Protein AF-A0A7S3PU16-F1 (afdb_monomer)

pLDDT: mean 90.26, std 11.69, range [38.69, 98.19]

Secondary structure (DSSP, 8-state):
--SGGGGS-HHHHHHHHHHHTS-GGG-----------SPPEEESTTS-EEE-TTHHHHHHHHHHHHHHHHHHHSTTHHHH--S-------B-GGGTS-SSSBTTSTHHHHHHHHHHHHHTTTS-----

Structure (mmCIF, N/CA/C/O backbone):
data_AF-A0A7S3PU16-F1
#
_entry.id   AF-A0A7S3PU16-F1
#
loop_
_atom_site.group_PDB
_atom_site.id
_atom_site.type_symbol
_atom_site.label_atom_id
_atom_site.label_alt_id
_atom_site.label_comp_id
_atom_site.label_asym_id
_atom_site.label_entity_id
_atom_site.label_seq_id
_atom_site.pdbx_PDB_ins_code
_atom_site.Cartn_x
_atom_site.Cartn_y
_atom_site.Cartn_z
_atom_site.occupancy
_atom_site.B_iso_or_equiv
_atom_site.auth_seq_id
_atom_site.auth_comp_id
_atom_site.auth_asym_id
_atom_site.auth_atom_id
_atom_site.pdbx_PDB_model_num
ATOM 1 N N . ASP A 1 1 ? 5.134 10.220 -30.420 1.00 61.81 1 ASP A N 1
ATOM 2 C CA . ASP A 1 1 ? 6.453 9.732 -30.018 1.00 61.81 1 ASP A CA 1
ATOM 3 C C . ASP A 1 1 ? 7.208 10.913 -29.458 1.00 61.81 1 ASP A C 1
ATOM 5 O O . ASP A 1 1 ? 7.742 11.736 -30.188 1.00 61.81 1 ASP A O 1
ATOM 9 N N . ASP A 1 2 ? 7.062 11.079 -28.158 1.00 67.19 2 ASP A N 1
ATOM 10 C CA . ASP A 1 2 ? 7.642 12.101 -27.288 1.00 67.19 2 ASP A CA 1
ATOM 11 C C . ASP A 1 2 ? 9.090 11.767 -26.885 1.00 67.19 2 ASP A C 1
ATOM 13 O O . ASP A 1 2 ? 9.715 12.512 -26.137 1.00 67.19 2 ASP A O 1
ATOM 17 N N . GLY A 1 3 ? 9.652 10.683 -27.435 1.00 77.38 3 GLY A N 1
ATOM 18 C CA . GLY A 1 3 ? 11.079 10.355 -27.384 1.00 77.38 3 GLY A CA 1
ATOM 19 C C . GLY A 1 3 ? 11.575 9.850 -26.029 1.00 77.38 3 GLY A C 1
ATOM 20 O O . GLY A 1 3 ? 12.715 9.412 -25.935 1.00 77.38 3 GLY A O 1
ATOM 21 N N . TRP A 1 4 ? 10.742 9.851 -24.985 1.00 84.06 4 TRP A N 1
ATOM 22 C CA . TRP A 1 4 ? 11.153 9.461 -23.632 1.00 84.06 4 TRP A CA 1
ATOM 23 C C . TRP A 1 4 ? 11.653 8.007 -23.557 1.00 84.06 4 TRP A C 1
ATOM 25 O O . TRP A 1 4 ? 12.569 7.711 -22.791 1.00 84.06 4 TRP A O 1
ATOM 35 N N . THR A 1 5 ? 11.122 7.117 -24.405 1.00 79.94 5 THR A N 1
ATOM 36 C CA . THR A 1 5 ? 11.561 5.718 -24.508 1.00 79.94 5 THR A CA 1
ATOM 37 C C . THR A 1 5 ? 12.992 5.566 -25.028 1.00 79.94 5 THR A C 1
ATOM 39 O O . THR A 1 5 ? 13.582 4.509 -24.832 1.00 79.94 5 THR A O 1
ATOM 42 N N . GLU A 1 6 ? 13.573 6.584 -25.682 1.00 83.69 6 GLU A N 1
ATOM 43 C CA . GLU A 1 6 ? 14.978 6.570 -26.135 1.00 83.69 6 GLU A CA 1
ATOM 44 C C . GLU A 1 6 ? 15.960 6.526 -24.953 1.00 83.69 6 GLU A C 1
ATOM 46 O O . GLU A 1 6 ? 17.061 5.994 -25.077 1.00 83.69 6 GLU A O 1
ATOM 51 N N . TYR A 1 7 ? 15.545 7.034 -23.790 1.00 86.75 7 TYR A N 1
ATOM 52 C CA . TYR A 1 7 ? 16.345 7.032 -22.564 1.00 86.75 7 TYR A CA 1
ATOM 53 C C . TYR A 1 7 ? 16.152 5.773 -21.712 1.00 86.75 7 TYR A C 1
ATOM 55 O O . TYR A 1 7 ? 16.701 5.691 -20.615 1.00 86.75 7 TYR A O 1
ATOM 63 N N . GLN A 1 8 ? 15.368 4.808 -22.195 1.00 90.25 8 GLN A N 1
ATOM 64 C CA . GLN A 1 8 ? 15.028 3.594 -21.466 1.00 90.25 8 GLN A CA 1
ATOM 65 C C . GLN A 1 8 ? 15.728 2.378 -22.064 1.00 90.25 8 GLN A C 1
ATOM 67 O O . GLN A 1 8 ? 15.938 2.284 -23.273 1.00 90.25 8 GLN A O 1
ATOM 72 N N . GLU A 1 9 ? 16.041 1.400 -21.215 1.00 93.69 9 GLU A N 1
ATOM 73 C CA . GLU A 1 9 ? 16.579 0.122 -21.676 1.00 93.69 9 GLU A CA 1
ATOM 74 C C . GLU A 1 9 ? 15.520 -0.631 -22.503 1.00 93.69 9 GLU A C 1
ATOM 76 O O . GLU A 1 9 ? 14.458 -0.964 -21.966 1.00 93.69 9 GLU A O 1
ATOM 81 N N . PRO A 1 10 ? 15.775 -0.965 -23.787 1.00 92.44 10 PRO A N 1
ATOM 82 C CA . PRO A 1 10 ? 14.757 -1.562 -24.654 1.00 92.44 10 PRO A CA 1
ATOM 83 C C . PRO A 1 10 ? 14.173 -2.862 -24.098 1.00 92.44 10 PRO A C 1
ATOM 85 O O . PRO A 1 10 ? 12.977 -3.108 -24.210 1.00 92.44 10 PRO A O 1
ATOM 88 N N . ILE A 1 11 ? 15.002 -3.680 -23.440 1.00 95.62 11 ILE A N 1
ATOM 89 C CA . ILE A 1 11 ? 14.543 -4.929 -22.824 1.00 95.62 11 ILE A CA 1
ATOM 90 C C . ILE A 1 11 ? 13.525 -4.684 -21.704 1.00 95.62 11 ILE A C 1
ATOM 92 O O . ILE A 1 11 ? 12.610 -5.484 -21.533 1.00 95.62 11 ILE A O 1
ATOM 96 N N . LEU A 1 12 ? 13.648 -3.577 -20.964 1.00 95.12 12 LEU A N 1
ATOM 97 C CA . LEU A 1 12 ? 12.707 -3.229 -19.906 1.00 95.12 12 LEU A CA 1
ATOM 98 C C . LEU A 1 12 ? 11.336 -2.879 -20.488 1.00 95.12 12 LEU A C 1
ATOM 100 O O . LEU A 1 12 ? 10.328 -3.401 -20.020 1.00 95.12 12 LEU A O 1
ATOM 104 N N . ILE A 1 13 ? 11.300 -2.066 -21.545 1.00 95.06 13 ILE A N 1
ATOM 105 C CA . ILE A 1 13 ? 10.052 -1.704 -22.231 1.00 95.06 13 ILE A CA 1
ATOM 106 C C . ILE A 1 13 ? 9.341 -2.948 -22.772 1.00 95.06 13 ILE A C 1
ATOM 108 O O . ILE A 1 13 ? 8.121 -3.067 -22.667 1.00 95.06 13 ILE A O 1
ATOM 112 N N . ASP A 1 14 ? 10.101 -3.902 -23.307 1.00 95.25 14 ASP A N 1
ATOM 113 C CA . ASP A 1 14 ? 9.568 -5.155 -23.842 1.00 95.25 14 ASP A CA 1
ATOM 114 C C . ASP A 1 14 ? 8.969 -6.029 -22.739 1.00 95.25 14 ASP A C 1
ATOM 116 O O . ASP A 1 14 ? 7.873 -6.568 -22.911 1.00 95.25 14 ASP A O 1
ATOM 120 N N . MET A 1 15 ? 9.658 -6.134 -21.599 1.00 96.94 15 MET A N 1
ATOM 121 C CA . MET A 1 15 ? 9.155 -6.848 -20.424 1.00 96.94 15 MET A CA 1
ATOM 122 C C . MET A 1 15 ? 7.869 -6.212 -19.894 1.00 96.94 15 MET A C 1
ATOM 124 O O . MET A 1 15 ? 6.898 -6.929 -19.668 1.00 96.94 15 MET A O 1
ATOM 128 N N . LEU A 1 16 ? 7.824 -4.884 -19.758 1.00 96.25 16 LEU A N 1
ATOM 129 C CA . LEU A 1 16 ? 6.638 -4.167 -19.282 1.00 96.25 16 LEU A CA 1
ATOM 130 C C . LEU A 1 16 ? 5.450 -4.327 -20.233 1.00 96.25 16 LEU A C 1
ATOM 132 O O . LEU A 1 16 ? 4.348 -4.639 -19.791 1.00 96.25 16 LEU A O 1
ATOM 136 N N . ALA A 1 17 ? 5.667 -4.157 -21.538 1.00 96.25 17 ALA A N 1
ATOM 137 C CA . ALA A 1 17 ? 4.618 -4.321 -22.540 1.00 96.25 17 ALA A CA 1
ATOM 138 C C . ALA A 1 17 ? 4.050 -5.749 -22.537 1.00 96.25 17 ALA A C 1
ATOM 140 O O . ALA A 1 17 ? 2.835 -5.933 -22.628 1.00 96.25 17 ALA A O 1
ATOM 141 N N . SER A 1 18 ? 4.920 -6.754 -22.383 1.00 97.94 18 SER A N 1
ATOM 142 C CA . SER A 1 18 ? 4.512 -8.154 -22.262 1.00 97.94 18 SER A CA 1
ATOM 143 C C . SER A 1 18 ? 3.738 -8.426 -20.971 1.00 97.94 18 SER A C 1
ATOM 145 O O . SER A 1 18 ? 2.707 -9.090 -21.028 1.00 97.94 18 SER A O 1
ATOM 147 N N . GLU A 1 19 ? 4.214 -7.933 -19.825 1.00 97.62 19 GLU A N 1
ATOM 148 C CA . GLU A 1 19 ? 3.578 -8.139 -18.514 1.00 97.62 19 GLU A CA 1
ATOM 149 C C . GLU A 1 19 ? 2.196 -7.475 -18.447 1.00 97.62 19 GLU A C 1
ATOM 151 O O . GLU A 1 19 ? 1.228 -8.068 -17.977 1.00 97.62 19 GLU A O 1
ATOM 156 N N . LEU A 1 20 ? 2.077 -6.260 -18.988 1.00 97.19 20 LEU A N 1
ATOM 157 C CA . LEU A 1 20 ? 0.820 -5.510 -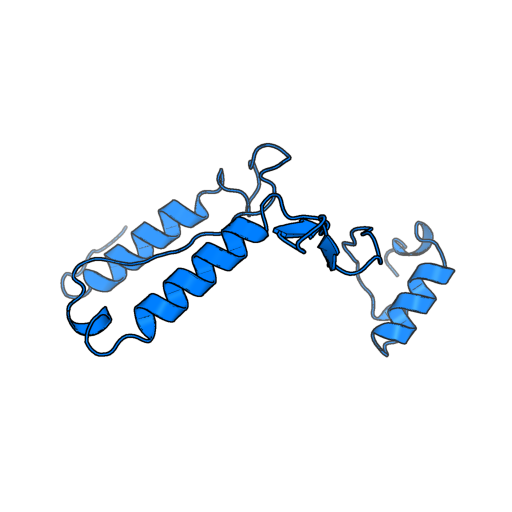19.047 1.00 97.19 20 LEU A CA 1
ATOM 158 C C . LEU A 1 20 ? -0.103 -5.965 -20.189 1.00 97.19 20 LEU A C 1
ATOM 160 O O . LEU A 1 20 ? -1.256 -5.538 -20.245 1.00 97.19 20 LEU A O 1
ATOM 164 N N . ASN A 1 21 ? 0.384 -6.817 -21.100 1.00 97.62 21 ASN A N 1
ATOM 165 C CA . ASN A 1 21 ? -0.315 -7.248 -22.312 1.00 97.62 21 ASN A CA 1
ATOM 166 C C . ASN A 1 21 ? -0.805 -6.067 -23.179 1.00 97.62 21 ASN A C 1
ATOM 168 O O . ASN A 1 21 ? -1.957 -6.017 -23.621 1.00 97.62 21 ASN A O 1
ATOM 172 N N . VAL A 1 22 ? 0.083 -5.099 -23.419 1.00 97.31 22 VAL A N 1
ATOM 173 C CA . VAL A 1 22 ? -0.168 -3.911 -24.251 1.00 97.31 22 VAL A CA 1
ATOM 174 C C . VAL A 1 22 ? 0.913 -3.748 -25.317 1.00 97.31 22 VAL A C 1
ATOM 176 O O . VAL A 1 22 ? 1.984 -4.347 -25.255 1.00 97.31 22 VAL A O 1
ATOM 179 N N . GLU A 1 23 ? 0.657 -2.911 -26.321 1.00 95.44 23 GLU A N 1
ATOM 180 C CA . GLU A 1 23 ? 1.711 -2.509 -27.254 1.00 95.44 23 GLU A CA 1
ATOM 181 C C . GLU A 1 23 ? 2.678 -1.526 -26.573 1.00 95.44 23 GLU A C 1
ATOM 183 O O . GLU A 1 23 ? 2.248 -0.669 -25.807 1.00 95.44 23 GLU A O 1
ATOM 188 N N . LYS A 1 24 ? 3.979 -1.573 -26.905 1.00 92.00 24 LYS A N 1
ATOM 189 C CA . LYS A 1 24 ? 5.001 -0.666 -26.328 1.00 92.00 24 LYS A CA 1
ATOM 190 C C . LYS A 1 24 ? 4.607 0.811 -26.429 1.00 92.00 24 LYS A C 1
ATOM 192 O O . LYS A 1 24 ? 4.799 1.569 -25.491 1.00 92.00 24 LYS A O 1
ATOM 197 N N . LYS A 1 25 ? 3.984 1.194 -27.551 1.00 91.38 25 LYS A N 1
ATOM 198 C CA . LYS A 1 25 ? 3.510 2.562 -27.823 1.00 91.38 25 LYS A CA 1
ATOM 199 C C . LYS A 1 25 ? 2.373 3.032 -26.901 1.00 91.38 25 LYS A C 1
ATOM 201 O O . LYS A 1 25 ? 1.997 4.196 -26.962 1.00 91.38 25 LYS A O 1
ATOM 206 N N . SER A 1 26 ? 1.761 2.122 -26.142 1.00 93.38 26 SER A N 1
ATOM 207 C CA . SER A 1 26 ? 0.700 2.422 -25.177 1.00 93.38 26 SER A CA 1
ATOM 208 C C . SER A 1 26 ? 1.247 2.788 -23.798 1.00 93.38 26 SER A C 1
ATOM 210 O O . SER A 1 26 ? 0.491 3.307 -22.981 1.00 93.38 26 SER A O 1
ATOM 212 N N . ILE A 1 27 ? 2.529 2.527 -23.532 1.00 92.44 27 ILE A N 1
ATOM 213 C CA . ILE A 1 27 ? 3.195 2.963 -22.306 1.00 92.44 27 ILE A CA 1
ATOM 214 C C . ILE A 1 27 ? 3.559 4.439 -22.492 1.00 92.44 27 ILE A C 1
ATOM 216 O O . ILE A 1 27 ? 4.244 4.786 -23.451 1.00 92.44 27 ILE A O 1
ATOM 220 N N . ILE A 1 28 ? 3.058 5.298 -21.602 1.00 91.88 28 ILE A N 1
ATOM 221 C CA . ILE A 1 28 ? 3.292 6.751 -21.647 1.00 91.88 28 ILE A CA 1
ATOM 222 C C . ILE A 1 28 ? 4.456 7.139 -20.735 1.00 91.88 28 ILE A C 1
ATOM 224 O O . ILE A 1 28 ? 5.275 7.955 -21.125 1.00 91.88 28 ILE A O 1
ATOM 228 N N . ASP A 1 29 ? 4.512 6.567 -19.535 1.00 91.69 29 ASP A N 1
ATOM 229 C CA . ASP A 1 29 ? 5.587 6.749 -18.560 1.00 91.69 29 ASP A CA 1
ATOM 230 C C . ASP A 1 29 ? 5.473 5.647 -17.490 1.00 91.69 29 ASP A C 1
ATOM 232 O O . ASP A 1 29 ? 4.455 4.940 -17.433 1.00 91.69 29 ASP A O 1
ATOM 236 N N . PHE A 1 30 ? 6.485 5.496 -16.639 1.00 92.94 30 PHE A N 1
ATOM 237 C CA . PHE A 1 30 ? 6.416 4.642 -15.455 1.00 92.94 30 PHE A CA 1
ATOM 238 C C . PHE A 1 30 ? 7.281 5.169 -14.308 1.00 92.94 30 PHE A C 1
ATOM 240 O O . PHE A 1 30 ? 8.392 5.653 -14.497 1.00 92.94 30 PHE A O 1
ATOM 247 N N . GLU A 1 31 ? 6.800 4.955 -13.087 1.00 93.50 31 GLU A N 1
ATOM 248 C CA . GLU A 1 31 ? 7.596 5.066 -11.871 1.00 93.50 31 GLU A CA 1
ATOM 249 C C . GLU A 1 31 ? 7.771 3.662 -11.291 1.00 93.50 31 GLU A C 1
ATOM 251 O O . GLU A 1 31 ? 6.797 2.943 -11.055 1.00 93.50 31 GLU A O 1
ATOM 256 N N . MET A 1 32 ? 9.019 3.235 -11.107 1.00 93.88 32 MET A N 1
ATOM 257 C CA . MET A 1 32 ? 9.332 1.890 -10.639 1.00 93.88 32 MET A CA 1
ATOM 258 C C . MET A 1 32 ? 10.397 1.917 -9.557 1.00 93.88 32 MET A C 1
ATOM 260 O O . MET A 1 32 ? 11.394 2.626 -9.657 1.00 93.88 32 MET A O 1
ATOM 264 N N . ASN A 1 33 ? 10.225 1.034 -8.579 1.00 94.38 33 ASN A N 1
ATOM 265 C CA . ASN A 1 33 ? 11.195 0.798 -7.524 1.00 94.38 33 ASN A CA 1
ATOM 266 C C . ASN A 1 33 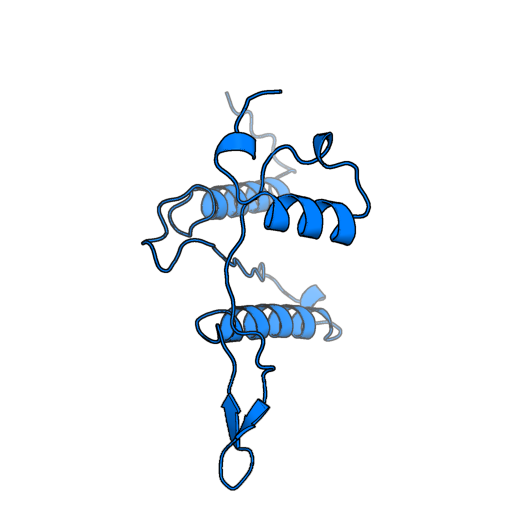? 11.766 -0.613 -7.655 1.00 94.38 33 ASN A C 1
ATOM 268 O O . ASN A 1 33 ? 11.029 -1.583 -7.845 1.00 94.38 33 ASN A O 1
ATOM 272 N N . LEU A 1 34 ? 13.086 -0.738 -7.525 1.00 95.19 34 LEU A N 1
ATOM 273 C CA . LEU A 1 34 ? 13.716 -2.041 -7.349 1.00 95.19 34 LEU A CA 1
ATOM 274 C C . LEU A 1 34 ? 13.464 -2.522 -5.923 1.00 95.19 34 LEU A C 1
ATOM 276 O O . LEU A 1 34 ? 13.582 -1.760 -4.965 1.00 95.19 34 LEU A O 1
ATOM 280 N N . PHE A 1 35 ? 13.145 -3.801 -5.778 1.00 95.12 35 PHE A N 1
ATOM 281 C CA . PHE A 1 35 ? 12.936 -4.406 -4.474 1.00 95.12 35 PHE A CA 1
ATOM 282 C C . PHE A 1 35 ? 13.515 -5.817 -4.424 1.00 95.12 35 PHE A C 1
ATOM 284 O O . PHE A 1 35 ? 13.670 -6.482 -5.447 1.00 95.12 35 PHE A O 1
ATOM 291 N N . ASP A 1 36 ? 13.837 -6.268 -3.213 1.00 95.44 36 ASP A N 1
ATOM 292 C CA . ASP A 1 36 ? 14.304 -7.631 -2.990 1.00 95.44 36 ASP A CA 1
ATOM 293 C C . ASP A 1 36 ? 13.189 -8.645 -3.295 1.00 95.44 36 ASP A C 1
ATOM 295 O O . ASP A 1 36 ? 12.090 -8.567 -2.739 1.00 95.44 36 ASP A O 1
ATOM 299 N N . VAL A 1 37 ? 13.481 -9.601 -4.180 1.00 96.12 37 VAL A N 1
ATOM 300 C CA . VAL A 1 37 ? 12.566 -10.683 -4.574 1.00 96.12 37 VAL A CA 1
ATOM 301 C C . VAL A 1 37 ? 12.491 -11.800 -3.529 1.00 96.12 37 VAL A C 1
ATOM 303 O O . VAL A 1 37 ? 11.634 -12.685 -3.630 1.00 96.12 37 VAL A O 1
ATOM 306 N N . GLN A 1 38 ? 13.372 -11.787 -2.523 1.00 97.25 38 GLN A N 1
ATOM 307 C CA . GLN A 1 38 ? 13.294 -12.699 -1.393 1.00 97.25 38 GLN A CA 1
ATOM 308 C C . GLN A 1 38 ? 11.993 -12.468 -0.612 1.00 97.25 38 GLN A C 1
ATOM 310 O O . GLN A 1 38 ? 11.685 -11.371 -0.150 1.00 97.25 38 GLN A O 1
ATOM 315 N N . LYS A 1 39 ? 11.215 -13.541 -0.442 1.00 96.69 39 LYS A N 1
ATOM 316 C CA . LYS A 1 39 ? 9.961 -13.497 0.317 1.00 96.69 39 LYS A CA 1
ATOM 317 C C . LYS A 1 39 ? 10.225 -13.280 1.806 1.00 96.69 39 LYS A C 1
ATOM 319 O O . LYS A 1 39 ? 11.213 -13.779 2.346 1.00 96.69 39 LYS A O 1
ATOM 324 N N . ALA A 1 40 ? 9.276 -12.618 2.465 1.00 96.75 40 ALA A N 1
ATOM 325 C CA . ALA A 1 40 ? 9.246 -12.534 3.917 1.00 96.75 40 ALA A CA 1
ATOM 326 C C . ALA A 1 40 ? 9.220 -13.934 4.552 1.00 96.75 40 ALA A C 1
ATOM 328 O O . ALA A 1 40 ? 8.639 -14.876 4.003 1.00 96.75 40 ALA A O 1
ATOM 329 N N . SER A 1 41 ? 9.857 -14.071 5.711 1.00 97.38 41 SER A N 1
ATOM 330 C CA . SER A 1 41 ? 9.974 -15.343 6.427 1.00 97.38 41 SER A CA 1
ATOM 331 C C . SER A 1 41 ? 10.050 -15.128 7.934 1.00 97.38 41 SER A C 1
ATOM 333 O O . SER A 1 41 ? 10.439 -14.052 8.388 1.00 97.38 41 SER A O 1
ATOM 335 N N . LEU A 1 42 ? 9.708 -16.160 8.704 1.00 98.19 42 LEU A N 1
ATOM 336 C CA . LEU A 1 42 ? 10.018 -16.195 10.129 1.00 98.19 42 LEU A CA 1
ATOM 337 C C . LEU A 1 42 ? 11.440 -16.721 10.346 1.00 98.19 42 LEU A C 1
ATOM 339 O O . LEU A 1 42 ? 11.896 -17.622 9.640 1.00 98.19 42 LEU A O 1
ATOM 343 N N . GLY A 1 43 ? 12.126 -16.163 11.335 1.00 96.94 43 GLY A N 1
ATOM 344 C CA . GLY A 1 43 ? 13.478 -16.538 11.723 1.00 96.94 43 GLY A CA 1
ATOM 345 C C . GLY A 1 43 ? 13.667 -16.559 13.237 1.00 96.94 43 GLY A C 1
ATOM 346 O O . GLY A 1 43 ? 12.754 -16.259 14.001 1.00 96.94 43 GLY A O 1
ATOM 347 N N . GLY A 1 44 ? 14.871 -16.928 13.670 1.00 97.50 44 GLY A N 1
ATOM 348 C CA . GLY A 1 44 ? 15.178 -17.179 15.081 1.00 97.50 44 GLY A CA 1
ATOM 349 C C . GLY A 1 44 ? 15.020 -18.653 15.468 1.00 97.50 44 GLY A C 1
ATOM 350 O O . GLY A 1 44 ? 14.464 -19.453 14.713 1.00 97.50 44 GLY A O 1
ATOM 351 N N . ALA A 1 45 ? 15.553 -19.030 16.632 1.00 97.56 45 ALA A N 1
ATOM 352 C CA . ALA A 1 45 ? 15.553 -20.420 17.099 1.00 97.56 45 ALA A CA 1
ATOM 353 C C . ALA A 1 45 ? 14.131 -20.953 17.320 1.00 97.56 45 ALA A C 1
ATOM 355 O O . ALA A 1 45 ? 13.893 -22.153 17.168 1.00 97.56 45 ALA A O 1
ATOM 356 N N . TYR A 1 46 ? 13.194 -20.054 17.626 1.00 97.69 46 TYR A N 1
ATOM 357 C CA . TYR A 1 46 ? 11.790 -20.378 17.854 1.00 97.69 46 TYR A CA 1
ATOM 358 C C . TYR A 1 46 ? 10.853 -19.722 16.834 1.00 97.69 46 TYR A C 1
ATOM 360 O O . TYR A 1 46 ? 9.651 -19.660 17.071 1.00 97.69 46 TYR A O 1
ATOM 368 N N . SER A 1 47 ? 11.373 -19.269 15.683 1.00 96.88 47 SER A N 1
ATOM 369 C CA . SER A 1 47 ? 10.586 -18.527 14.678 1.00 96.88 47 SER A CA 1
ATOM 370 C C . SER A 1 47 ? 9.943 -17.248 15.244 1.00 96.88 47 SER A C 1
ATOM 372 O O . SER A 1 47 ? 8.825 -16.895 14.880 1.00 96.88 47 SER A O 1
ATOM 374 N N . GLU A 1 48 ? 10.639 -16.573 16.163 1.00 97.50 48 GLU A N 1
ATOM 375 C CA . GLU A 1 48 ? 10.134 -15.399 16.887 1.00 97.50 48 GLU A CA 1
ATOM 376 C C . GLU A 1 48 ? 10.348 -14.059 16.168 1.00 97.50 48 GLU A C 1
ATOM 378 O O . GLU A 1 48 ? 9.810 -13.040 16.597 1.00 97.50 48 GLU A O 1
ATOM 383 N N . PHE A 1 49 ? 11.134 -14.038 15.090 1.00 97.75 49 PHE A N 1
ATOM 384 C CA . PHE A 1 49 ? 11.441 -12.821 14.343 1.00 97.75 49 PHE A CA 1
ATOM 385 C C . PHE A 1 49 ? 10.794 -12.837 12.968 1.00 97.75 49 PHE A C 1
ATOM 387 O O . PHE A 1 49 ? 10.794 -13.857 12.281 1.00 97.75 49 PHE A O 1
ATOM 394 N N . VAL A 1 50 ? 10.307 -11.677 12.535 1.0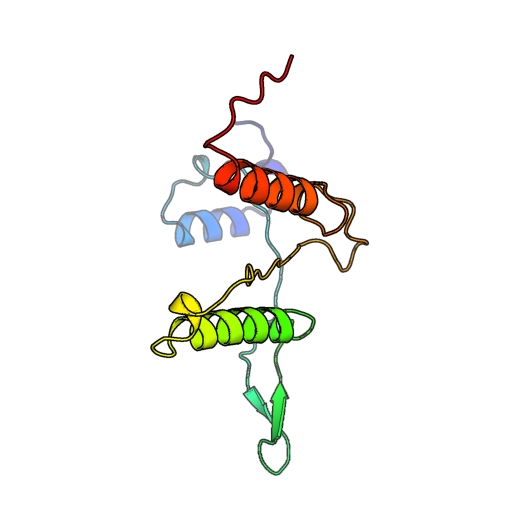0 97.25 50 VAL A N 1
ATOM 395 C CA . VAL A 1 50 ? 9.852 -11.456 11.162 1.00 97.25 50 VAL A CA 1
ATOM 396 C C . VAL A 1 50 ? 11.008 -10.867 10.363 1.00 97.25 50 VAL A C 1
ATOM 398 O O . VAL A 1 50 ? 11.497 -9.782 10.668 1.00 97.25 50 VAL A O 1
ATOM 401 N N . HIS A 1 51 ? 11.441 -11.574 9.323 1.00 96.81 51 HIS A N 1
ATOM 402 C CA . HIS A 1 51 ? 12.390 -11.067 8.340 1.00 96.81 51 HIS A CA 1
ATOM 403 C C . HIS A 1 51 ? 11.626 -10.675 7.080 1.00 96.81 51 HIS A C 1
ATOM 405 O O . HIS A 1 51 ? 11.085 -11.534 6.382 1.00 96.81 51 HIS A O 1
ATOM 411 N N . SER A 1 52 ? 11.585 -9.381 6.781 1.00 96.44 52 SER A N 1
ATOM 412 C CA . SER A 1 52 ? 10.990 -8.851 5.558 1.00 96.44 52 SER A CA 1
ATOM 413 C C . SER A 1 52 ? 11.673 -7.546 5.175 1.00 96.44 52 SER A C 1
ATOM 415 O O . SER A 1 52 ? 12.085 -6.776 6.042 1.00 96.44 52 SER A O 1
ATOM 417 N N . ALA A 1 53 ? 11.746 -7.270 3.876 1.00 94.38 53 ALA A N 1
ATOM 418 C CA . ALA A 1 53 ? 12.036 -5.926 3.400 1.00 94.38 53 ALA A CA 1
ATOM 419 C C . ALA A 1 53 ? 10.891 -4.967 3.778 1.00 94.38 53 ALA A C 1
ATOM 421 O O . ALA A 1 53 ? 9.740 -5.401 3.908 1.00 94.38 53 ALA A O 1
ATOM 422 N N . ARG A 1 54 ? 11.212 -3.668 3.886 1.00 93.75 54 ARG A N 1
ATOM 423 C CA . ARG A 1 54 ? 10.248 -2.559 4.044 1.00 93.75 54 ARG A CA 1
ATOM 424 C C . ARG A 1 54 ? 9.386 -2.621 5.314 1.00 93.75 54 ARG A C 1
ATOM 426 O O . ARG A 1 54 ? 8.279 -2.099 5.320 1.00 93.75 54 ARG A O 1
ATOM 433 N N . LEU A 1 55 ? 9.855 -3.292 6.374 1.00 95.50 55 LEU A N 1
ATOM 434 C CA . LEU A 1 55 ? 9.146 -3.289 7.664 1.00 95.50 55 LEU A CA 1
ATOM 435 C C . LEU A 1 55 ? 8.965 -1.862 8.186 1.00 95.50 55 LEU A C 1
ATOM 437 O O . LEU A 1 55 ? 7.878 -1.530 8.654 1.00 95.50 55 LEU A O 1
ATOM 441 N N . ASP A 1 56 ? 9.999 -1.036 8.037 1.00 93.94 56 ASP A N 1
ATOM 442 C CA . ASP A 1 56 ? 9.892 0.406 8.204 1.00 93.94 56 ASP A CA 1
ATOM 443 C C . ASP A 1 56 ? 9.259 1.022 6.937 1.00 93.94 56 ASP A C 1
ATOM 445 O O . ASP A 1 56 ? 9.805 0.855 5.845 1.00 93.94 56 ASP A O 1
ATOM 449 N N . ASN A 1 57 ? 8.063 1.613 6.969 1.00 93.19 57 ASN A N 1
ATOM 450 C CA . ASN A 1 57 ? 7.073 1.597 8.056 1.00 93.19 57 ASN A CA 1
ATOM 451 C C . ASN A 1 57 ? 5.824 0.756 7.717 1.00 93.19 57 ASN A C 1
ATOM 453 O O . ASN A 1 57 ? 4.770 0.901 8.344 1.00 93.19 57 ASN A O 1
ATOM 457 N N . LEU A 1 58 ? 5.910 -0.146 6.723 1.00 95.25 58 LEU A N 1
ATOM 458 C CA . LEU A 1 58 ? 4.756 -0.945 6.278 1.00 95.25 58 LEU A CA 1
ATOM 459 C C . LEU A 1 58 ? 4.177 -1.830 7.384 1.00 95.25 58 LEU A C 1
ATOM 461 O O . LEU A 1 58 ? 2.983 -2.122 7.348 1.00 95.25 58 LEU A O 1
ATOM 465 N N . ALA A 1 59 ? 4.983 -2.240 8.367 1.00 96.44 59 ALA A N 1
ATOM 466 C CA . ALA A 1 59 ? 4.484 -2.995 9.511 1.00 96.44 59 ALA A CA 1
ATOM 467 C C . ALA A 1 59 ? 3.477 -2.170 10.330 1.00 96.44 59 ALA A C 1
ATOM 469 O O . ALA A 1 59 ? 2.400 -2.668 10.654 1.00 96.44 59 ALA A O 1
ATOM 470 N N . SER A 1 60 ? 3.779 -0.897 10.606 1.00 96.88 60 SER A N 1
ATOM 471 C CA . SER A 1 60 ? 2.858 -0.008 11.324 1.00 96.88 60 SER A CA 1
ATOM 472 C C . SER A 1 60 ? 1.640 0.342 10.477 1.00 96.88 60 SER A C 1
ATOM 474 O O . SER A 1 60 ? 0.527 0.335 10.995 1.00 96.88 60 SER A O 1
ATOM 476 N N . CYS A 1 61 ? 1.825 0.586 9.174 1.00 97.50 61 CYS A N 1
ATOM 477 C CA . CYS A 1 61 ? 0.717 0.823 8.246 1.00 97.50 61 CYS A CA 1
ATOM 478 C C . CYS A 1 61 ? -0.276 -0.346 8.241 1.00 97.50 61 CYS A C 1
ATOM 480 O O . CYS A 1 61 ? -1.482 -0.132 8.338 1.00 97.50 61 CYS A O 1
ATOM 482 N N . PHE A 1 62 ? 0.237 -1.578 8.166 1.00 97.31 62 PHE A N 1
ATOM 483 C CA . PHE A 1 62 ? -0.576 -2.789 8.221 1.00 97.31 62 PHE A CA 1
ATOM 484 C C . PHE A 1 62 ? -1.347 -2.878 9.541 1.00 97.31 62 PHE A C 1
ATOM 486 O O . PHE A 1 62 ? -2.569 -2.980 9.524 1.00 97.31 62 PHE A O 1
ATOM 493 N N . MET A 1 63 ? -0.659 -2.750 10.679 1.00 97.75 63 MET A N 1
ATOM 494 C CA . MET A 1 63 ? -1.301 -2.844 11.994 1.00 97.75 63 MET A CA 1
ATOM 495 C C . MET A 1 63 ? -2.339 -1.741 12.240 1.00 97.75 63 MET A C 1
ATOM 497 O O . MET A 1 63 ? -3.353 -2.000 12.882 1.00 97.75 63 MET A O 1
ATOM 501 N N . ALA A 1 64 ? -2.116 -0.525 11.732 1.00 97.62 64 ALA A N 1
ATOM 502 C CA . ALA A 1 64 ? -3.080 0.568 11.841 1.00 97.62 64 ALA A CA 1
ATOM 503 C C . ALA A 1 64 ? -4.366 0.278 11.050 1.00 97.62 64 ALA A C 1
ATOM 505 O O . ALA A 1 64 ? -5.460 0.529 11.553 1.00 97.62 64 ALA A O 1
ATOM 506 N N . ILE A 1 65 ? -4.243 -0.278 9.837 1.00 97.38 65 ILE A N 1
ATOM 507 C CA . ILE A 1 65 ? -5.400 -0.677 9.024 1.00 97.38 65 ILE A CA 1
ATOM 508 C C . ILE A 1 65 ? -6.134 -1.853 9.670 1.00 97.38 65 ILE A C 1
ATOM 510 O O . ILE A 1 65 ? -7.348 -1.769 9.829 1.00 97.38 65 ILE A O 1
ATOM 514 N N . GLU A 1 66 ? -5.425 -2.915 10.065 1.00 97.31 66 GLU A N 1
ATOM 515 C CA . GLU A 1 66 ? -6.036 -4.077 10.728 1.00 97.31 66 GLU A CA 1
ATOM 516 C C . GLU A 1 66 ? -6.775 -3.652 12.000 1.00 97.31 66 GLU A C 1
ATOM 518 O O . GLU A 1 66 ? -7.932 -4.010 12.183 1.00 97.31 66 GLU A O 1
ATOM 523 N N . GLY A 1 67 ? -6.169 -2.789 12.823 1.00 95.44 67 GLY A N 1
ATOM 524 C CA . GLY A 1 67 ? -6.820 -2.251 14.016 1.00 95.44 67 GLY A CA 1
ATOM 525 C C . GLY A 1 67 ? -8.096 -1.463 13.706 1.00 95.44 67 GLY A C 1
ATOM 526 O O . GLY A 1 67 ? -9.084 -1.597 14.424 1.00 95.44 67 GLY A O 1
ATOM 527 N N . LEU A 1 68 ? -8.113 -0.676 12.623 1.00 95.00 68 LEU A N 1
ATOM 528 C CA . LEU A 1 68 ? -9.316 0.038 12.189 1.00 95.00 68 LEU A CA 1
ATOM 529 C C . LEU A 1 68 ? -10.396 -0.926 11.661 1.00 95.00 68 LEU A C 1
ATOM 531 O O . LEU A 1 68 ? -11.577 -0.729 11.935 1.00 95.00 68 LEU A O 1
ATOM 535 N N . VAL A 1 69 ? -10.012 -1.982 10.938 1.00 95.12 69 VAL A N 1
ATOM 536 C CA . VAL A 1 69 ? -10.940 -3.017 10.448 1.00 95.12 69 VAL A CA 1
ATOM 537 C C . VAL A 1 69 ? -11.548 -3.799 11.610 1.00 95.12 69 VAL A C 1
ATOM 539 O O . VAL A 1 69 ? -12.774 -3.938 11.672 1.00 95.12 69 VAL A O 1
ATOM 542 N N . ASP A 1 70 ? -10.723 -4.250 12.552 1.00 93.75 70 ASP A N 1
ATOM 543 C CA . ASP A 1 70 ? -11.158 -4.952 13.761 1.00 93.75 70 ASP A CA 1
ATOM 544 C C . ASP A 1 70 ? -12.122 -4.083 14.572 1.00 93.75 70 ASP A C 1
ATOM 546 O O . ASP A 1 70 ? -13.205 -4.539 14.943 1.00 93.75 70 ASP A O 1
ATOM 550 N N . TYR A 1 71 ? -11.785 -2.800 14.744 1.00 91.25 71 TYR A N 1
ATOM 551 C CA . TYR A 1 71 ? -12.639 -1.819 15.412 1.00 91.25 71 TYR A CA 1
ATOM 552 C C . TYR A 1 71 ? -14.033 -1.714 14.775 1.00 91.25 71 TYR A C 1
ATOM 554 O O . TYR A 1 71 ? -15.046 -1.691 15.474 1.00 91.25 71 TYR A O 1
ATOM 562 N N . THR A 1 72 ? -14.109 -1.693 13.441 1.00 90.44 72 THR A N 1
ATOM 563 C CA . THR A 1 72 ? -15.397 -1.620 12.726 1.00 90.44 72 THR A CA 1
ATOM 564 C C . THR A 1 72 ? -16.181 -2.933 12.715 1.00 90.44 72 THR A C 1
ATOM 566 O O . THR A 1 72 ? -17.382 -2.919 12.440 1.00 90.44 72 THR A O 1
ATOM 569 N N . SER A 1 73 ? -15.525 -4.061 12.998 1.00 90.25 73 SER A N 1
ATOM 570 C CA . SER A 1 73 ? -16.126 -5.399 12.945 1.00 90.25 73 SER A CA 1
ATOM 571 C C . SER A 1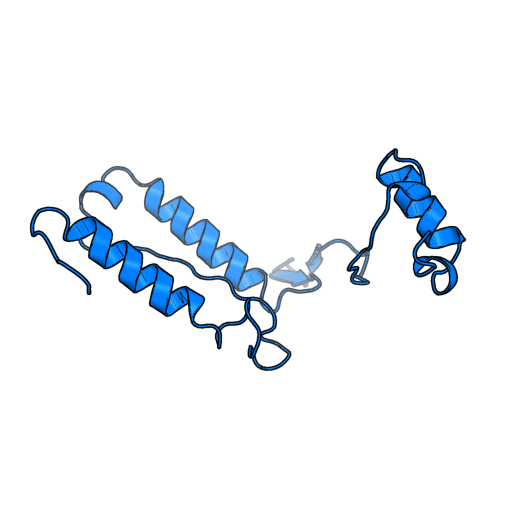 73 ? -16.788 -5.816 14.262 1.00 90.25 73 SER A C 1
ATOM 573 O O . SER A 1 73 ? -17.589 -6.752 14.278 1.00 90.25 73 SER A O 1
ATOM 575 N N . GLU A 1 74 ? -16.477 -5.138 15.368 1.00 88.50 74 GLU A N 1
ATOM 576 C CA . GLU A 1 74 ? -17.065 -5.418 16.676 1.00 88.50 74 GLU A CA 1
ATOM 577 C C . GLU A 1 74 ? -18.486 -4.834 16.787 1.00 88.50 74 GLU A C 1
ATOM 579 O O . GLU A 1 74 ? -18.713 -3.626 16.663 1.00 88.50 74 GLU A O 1
ATOM 584 N N . GLU A 1 75 ? -19.475 -5.706 17.021 1.00 87.94 75 GLU A N 1
ATOM 585 C CA . GLU A 1 75 ? -20.882 -5.307 17.091 1.00 87.94 75 GLU A CA 1
ATOM 586 C C . GLU A 1 75 ? -21.116 -4.237 18.166 1.00 87.94 75 GLU A C 1
ATOM 588 O O . GLU A 1 75 ? -20.831 -4.420 19.347 1.00 87.94 75 GLU A O 1
ATOM 593 N N . GLY A 1 76 ? -21.702 -3.115 17.749 1.00 84.56 76 GLY A N 1
ATOM 594 C CA . GLY A 1 76 ? -22.086 -2.028 18.645 1.00 84.56 76 GLY A CA 1
ATOM 595 C C . GLY A 1 76 ? -20.983 -1.015 18.950 1.00 84.56 76 GLY A C 1
ATOM 596 O O . GLY A 1 76 ? -21.335 0.079 19.386 1.00 84.56 76 GLY A O 1
ATOM 597 N N . MET A 1 77 ? -19.707 -1.301 18.654 1.00 84.81 77 MET A N 1
ATOM 598 C CA . MET A 1 77 ? -18.607 -0.348 18.876 1.00 84.81 77 MET A CA 1
ATOM 599 C C . MET A 1 77 ? -18.819 0.926 18.063 1.00 84.81 77 MET A C 1
ATOM 601 O O . MET A 1 77 ? -19.069 1.985 18.637 1.00 84.81 77 MET A O 1
ATOM 605 N N . LEU A 1 78 ? -18.878 0.798 16.734 1.00 88.12 78 LEU A N 1
ATOM 606 C CA . LEU A 1 78 ? -19.049 1.940 15.834 1.00 88.12 78 LEU A CA 1
ATOM 607 C C . LEU A 1 78 ? -20.351 2.717 16.083 1.00 88.12 78 LEU A C 1
ATOM 609 O O . LEU A 1 78 ? -20.383 3.934 15.955 1.00 88.12 78 LEU A O 1
ATOM 613 N N . ALA A 1 79 ? -21.435 2.027 16.451 1.00 87.69 79 ALA A N 1
ATOM 614 C CA . ALA A 1 79 ? -22.724 2.670 16.713 1.00 87.69 79 ALA A CA 1
ATOM 615 C C . ALA A 1 79 ? -22.734 3.485 18.017 1.00 87.69 79 ALA A C 1
ATOM 617 O O . ALA A 1 79 ? -23.562 4.382 18.173 1.00 87.69 79 ALA A O 1
ATOM 618 N N . SER A 1 80 ? -21.854 3.144 18.961 1.00 87.75 80 SER A N 1
ATOM 619 C CA . SER A 1 80 ? -21.706 3.852 20.233 1.00 87.75 80 SER A CA 1
ATOM 620 C C . SER A 1 80 ? -20.593 4.903 20.220 1.00 87.75 80 SER A C 1
ATOM 622 O O . SER A 1 80 ? -20.533 5.724 21.137 1.00 87.75 80 SER A O 1
ATOM 624 N N . ASP A 1 81 ? -19.753 4.904 19.181 1.00 90.81 81 ASP A N 1
ATOM 625 C CA . ASP A 1 81 ? -18.643 5.838 19.028 1.00 90.81 81 ASP A CA 1
ATOM 626 C C . ASP A 1 81 ? -19.141 7.283 18.907 1.00 90.81 81 ASP A C 1
ATOM 628 O O . ASP A 1 81 ? -20.146 7.568 18.252 1.00 90.81 81 ASP A O 1
ATOM 632 N N . GLN A 1 82 ? -18.454 8.191 19.590 1.00 90.50 82 GLN A N 1
ATOM 633 C CA . GLN A 1 82 ? -18.703 9.633 19.533 1.00 90.50 82 GLN A CA 1
ATOM 634 C C . GLN A 1 82 ? -17.582 10.374 18.795 1.00 90.50 82 GLN A C 1
ATOM 636 O O . GLN A 1 82 ? -17.742 11.556 18.488 1.00 90.50 82 GLN A O 1
ATOM 641 N N . ASP A 1 83 ? -16.473 9.691 18.514 1.00 91.38 83 ASP A N 1
ATOM 642 C CA . ASP A 1 83 ? -15.306 10.232 17.839 1.00 91.38 83 ASP A CA 1
ATOM 643 C C . ASP A 1 83 ? -15.223 9.729 16.388 1.00 91.38 83 ASP A C 1
ATOM 645 O O . ASP A 1 83 ? -15.978 8.869 15.931 1.00 91.38 83 ASP A O 1
ATOM 649 N N . ILE A 1 84 ? -14.287 10.303 15.629 1.00 90.44 84 ILE A N 1
ATOM 650 C CA . ILE A 1 84 ? -13.962 9.856 14.273 1.00 90.44 84 ILE A CA 1
ATOM 651 C C . ILE A 1 84 ? -12.641 9.099 14.329 1.00 90.44 84 ILE A C 1
ATOM 653 O O . ILE A 1 84 ? -11.573 9.696 14.473 1.00 90.44 84 ILE A O 1
ATOM 657 N N . SER A 1 85 ? -12.714 7.782 14.166 1.00 92.06 85 SER A N 1
ATOM 658 C CA . SER A 1 85 ? -11.533 6.933 14.007 1.00 92.06 85 SER A CA 1
ATOM 659 C C . SER A 1 85 ? -10.977 7.056 12.586 1.00 92.06 85 SER A C 1
ATOM 661 O O . SER A 1 85 ? -11.668 6.757 11.611 1.00 92.06 85 SER A O 1
ATOM 663 N N . LEU A 1 86 ? -9.726 7.505 12.453 1.00 93.56 86 LEU A N 1
ATOM 664 C CA . LEU A 1 86 ? -9.087 7.767 11.162 1.00 93.56 86 LEU A CA 1
ATOM 665 C C . LEU A 1 86 ? -7.624 7.314 11.162 1.00 93.56 86 LEU A C 1
ATOM 667 O O . LEU A 1 86 ? -6.881 7.563 12.109 1.00 93.56 86 LEU A O 1
ATOM 671 N N . VAL A 1 87 ? -7.208 6.694 10.058 1.00 96.38 87 VAL A N 1
ATOM 672 C CA . VAL A 1 87 ? -5.814 6.332 9.774 1.00 96.38 87 VAL A CA 1
ATOM 673 C C . VAL A 1 87 ? -5.359 7.096 8.533 1.00 96.38 87 VAL A C 1
ATOM 675 O O . VAL A 1 87 ? -6.016 7.039 7.495 1.00 96.38 87 VAL A O 1
ATOM 678 N N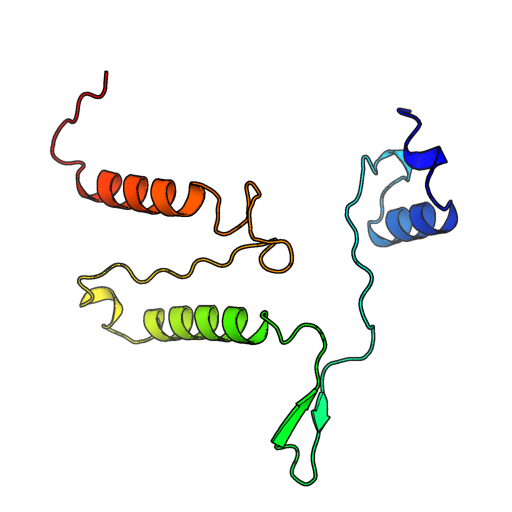 . ALA A 1 88 ? -4.229 7.796 8.635 1.00 95.38 88 ALA A N 1
ATOM 679 C CA . ALA A 1 88 ? -3.592 8.487 7.518 1.00 95.38 88 ALA A CA 1
ATOM 680 C C . ALA A 1 88 ? -2.202 7.892 7.271 1.00 95.38 88 ALA A C 1
ATOM 682 O O . ALA A 1 88 ? -1.359 7.883 8.168 1.00 95.38 88 ALA A O 1
ATOM 683 N N . LEU A 1 89 ? -1.977 7.383 6.060 1.00 96.50 89 LEU A N 1
ATOM 684 C CA . LEU A 1 89 ? -0.717 6.775 5.639 1.00 96.50 89 LEU A CA 1
ATOM 685 C C . LEU A 1 89 ? -0.100 7.655 4.552 1.00 96.50 89 LEU A C 1
ATOM 687 O O . LEU A 1 89 ? -0.681 7.800 3.477 1.00 96.50 89 LEU A O 1
ATOM 691 N N . PHE A 1 90 ? 1.043 8.265 4.855 1.00 95.62 90 PHE A N 1
ATOM 692 C CA . PHE A 1 90 ? 1.705 9.226 3.974 1.00 95.62 90 PHE A CA 1
ATOM 693 C C . PHE A 1 90 ? 2.895 8.607 3.251 1.00 95.62 90 PHE A C 1
ATOM 695 O O . PHE A 1 90 ? 3.546 7.694 3.758 1.00 95.62 90 PHE A O 1
ATOM 702 N N . ASP A 1 91 ? 3.184 9.153 2.078 1.00 92.50 91 ASP A N 1
ATOM 703 C CA . ASP A 1 91 ? 4.374 8.828 1.300 1.00 92.50 91 ASP A CA 1
ATOM 704 C C . ASP A 1 91 ? 5.541 9.767 1.665 1.00 92.50 91 ASP A C 1
ATOM 706 O O . ASP A 1 91 ? 5.368 10.741 2.402 1.00 92.50 91 ASP A O 1
ATOM 710 N N . HIS A 1 92 ? 6.731 9.522 1.119 1.00 92.19 92 HIS A N 1
ATOM 711 C CA . HIS A 1 92 ? 7.878 10.433 1.181 1.00 92.19 92 HIS A CA 1
ATOM 712 C C . HIS A 1 92 ? 8.386 10.770 2.596 1.00 92.19 92 HIS A C 1
ATOM 714 O O . HIS A 1 92 ? 9.102 11.760 2.767 1.00 92.19 92 HIS A O 1
ATOM 720 N N . GLU A 1 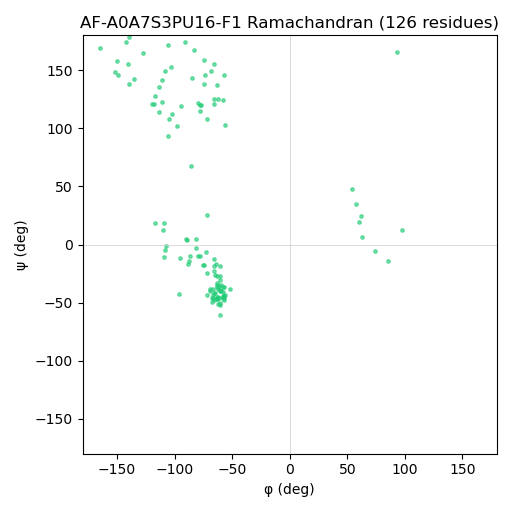93 ? 8.051 9.965 3.607 1.00 93.81 93 GLU A N 1
ATOM 721 C CA . GLU A 1 93 ? 8.505 10.171 4.989 1.00 93.81 93 GLU A CA 1
ATOM 722 C C . GLU A 1 93 ? 10.040 10.199 5.065 1.00 93.81 93 GLU A C 1
ATOM 724 O O . GLU A 1 93 ? 10.613 11.199 5.504 1.00 93.81 93 GLU A O 1
ATOM 729 N N . GLU A 1 94 ? 10.678 9.213 4.432 1.00 90.62 94 GLU A N 1
ATOM 730 C CA . GLU A 1 94 ? 12.134 9.017 4.362 1.00 90.62 94 GLU A CA 1
ATOM 731 C C . GLU A 1 94 ? 12.900 10.174 3.694 1.00 90.62 94 GLU A C 1
ATOM 733 O O . GLU A 1 94 ? 14.115 10.309 3.850 1.00 90.62 94 GLU A O 1
ATOM 738 N N . ILE A 1 95 ? 12.204 11.024 2.926 1.00 88.56 95 ILE A N 1
ATOM 739 C CA . ILE A 1 95 ? 12.786 12.204 2.264 1.00 88.56 95 ILE A CA 1
ATOM 740 C C . ILE A 1 95 ? 12.304 13.531 2.870 1.00 88.56 95 ILE A C 1
ATOM 742 O O . ILE A 1 95 ? 12.531 14.599 2.298 1.00 88.56 95 ILE A O 1
ATOM 746 N N . GLY A 1 96 ? 11.653 13.485 4.036 1.00 89.62 96 GLY A N 1
ATOM 747 C CA . GLY A 1 96 ? 11.253 14.662 4.806 1.00 89.62 96 GLY A CA 1
ATOM 748 C C . GLY A 1 96 ? 9.807 15.119 4.606 1.00 89.62 96 GLY A C 1
ATOM 749 O O . GLY A 1 96 ? 9.461 16.213 5.048 1.00 89.62 96 GLY A O 1
ATOM 750 N N . SER A 1 97 ? 8.952 14.310 3.970 1.00 88.88 97 SER A N 1
ATOM 751 C CA . SER A 1 97 ? 7.494 14.514 3.857 1.00 88.88 97 SER A CA 1
ATOM 752 C C . SER A 1 97 ? 7.025 15.776 3.116 1.00 88.88 97 SER A C 1
ATOM 754 O O . SER A 1 97 ? 5.826 16.064 3.096 1.00 88.88 97 SER A O 1
ATOM 756 N N . GLN A 1 98 ? 7.933 16.543 2.506 1.00 92.50 98 GLN A N 1
ATOM 757 C CA . GLN A 1 98 ? 7.616 17.775 1.774 1.00 92.50 98 GLN A CA 1
ATOM 758 C C . GLN A 1 98 ? 7.218 17.474 0.328 1.00 92.50 98 GLN A C 1
ATOM 760 O O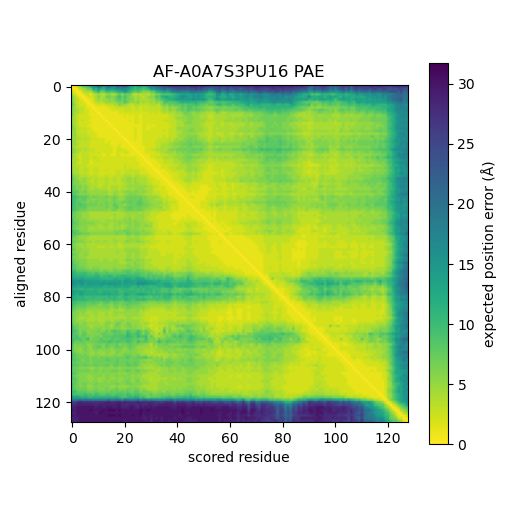 . GLN A 1 98 ? 7.922 17.809 -0.623 1.00 92.50 98 GLN A O 1
ATOM 765 N N . SER A 1 99 ? 6.072 16.828 0.162 1.00 92.88 99 SER A N 1
ATOM 766 C CA . SER A 1 99 ? 5.459 16.571 -1.139 1.00 92.88 99 SER A CA 1
ATOM 767 C C . SER A 1 99 ? 3.942 16.705 -1.034 1.00 92.88 99 SER A C 1
ATOM 769 O O . SER A 1 99 ? 3.406 16.878 0.058 1.00 92.88 99 SER A O 1
ATOM 771 N N . ALA A 1 100 ? 3.235 16.620 -2.161 1.00 90.81 100 ALA A N 1
ATOM 772 C CA . ALA A 1 100 ? 1.772 16.648 -2.166 1.00 90.81 100 ALA A CA 1
ATOM 773 C C . ALA A 1 100 ? 1.138 15.424 -1.471 1.00 90.81 100 ALA A C 1
ATOM 775 O O . ALA A 1 100 ? -0.004 15.510 -1.031 1.00 90.81 100 ALA A O 1
ATOM 776 N N . THR A 1 101 ? 1.866 14.307 -1.366 1.00 91.50 101 THR A N 1
ATOM 777 C CA . THR A 1 101 ? 1.413 13.048 -0.741 1.00 91.50 101 THR A CA 1
ATOM 778 C C . THR A 1 101 ? 2.082 12.764 0.605 1.00 91.50 101 THR A C 1
ATOM 780 O O . THR A 1 101 ? 1.733 11.792 1.276 1.00 91.50 101 THR A O 1
ATOM 783 N N . GLY A 1 102 ? 3.040 13.599 1.011 1.00 93.56 102 GLY A N 1
ATOM 784 C CA . GLY A 1 102 ? 3.720 13.484 2.292 1.00 93.56 102 GLY A CA 1
ATOM 785 C C . GLY A 1 102 ? 2.950 14.120 3.441 1.00 93.56 102 GLY A C 1
ATOM 786 O O . GLY A 1 102 ? 2.013 14.897 3.246 1.00 93.56 102 GLY A O 1
ATOM 787 N N . ALA A 1 103 ? 3.376 13.820 4.667 1.00 92.62 103 ALA A N 1
ATOM 788 C CA . ALA A 1 103 ? 2.759 14.350 5.883 1.00 92.62 103 ALA A CA 1
ATOM 789 C C . ALA A 1 103 ? 2.872 15.883 6.020 1.00 92.62 103 ALA A C 1
ATOM 791 O O . ALA A 1 103 ? 2.142 16.487 6.800 1.00 92.62 103 ALA A O 1
ATOM 792 N N . GLY A 1 104 ? 3.771 16.526 5.262 1.00 91.19 104 GLY A N 1
ATOM 793 C CA . GLY A 1 104 ? 3.876 17.984 5.177 1.00 91.19 104 GLY A CA 1
ATOM 794 C C . GLY A 1 104 ? 2.865 18.632 4.223 1.00 91.19 104 GLY A C 1
ATOM 795 O O . GLY A 1 104 ? 2.852 19.856 4.100 1.00 91.19 104 GLY A O 1
ATOM 796 N N . SER A 1 105 ? 2.048 17.839 3.526 1.00 94.25 105 SER A N 1
ATOM 797 C CA . SER A 1 105 ? 0.989 18.330 2.641 1.00 94.25 105 SER A CA 1
ATOM 798 C C . SER A 1 105 ? -0.217 18.867 3.429 1.00 94.25 105 SER A C 1
ATOM 800 O O . SER A 1 105 ? -0.447 18.467 4.574 1.00 94.25 105 SER A O 1
ATOM 802 N N . PRO A 1 106 ? -1.055 19.730 2.825 1.00 93.75 106 PRO A N 1
ATOM 803 C CA . PRO A 1 106 ? -2.280 20.205 3.470 1.00 93.75 106 PRO A CA 1
ATOM 804 C C . PRO A 1 106 ? -3.385 19.137 3.542 1.00 93.75 106 PRO A C 1
ATOM 806 O O . PRO A 1 106 ? -4.404 19.371 4.189 1.00 93.75 106 PRO A O 1
ATOM 809 N N . ILE A 1 107 ? -3.201 17.964 2.917 1.00 94.25 107 ILE A N 1
ATOM 810 C CA . ILE A 1 107 ? -4.282 17.003 2.652 1.00 94.25 107 ILE A CA 1
ATOM 811 C C . ILE A 1 107 ? -5.004 16.544 3.921 1.00 94.25 107 ILE A C 1
ATOM 813 O O . ILE A 1 107 ? -6.219 16.376 3.911 1.00 94.25 107 ILE A O 1
ATOM 817 N N . MET A 1 108 ? -4.272 16.371 5.025 1.00 94.31 108 MET A N 1
ATOM 818 C CA . MET A 1 108 ? -4.849 15.923 6.289 1.00 94.31 108 MET A CA 1
ATOM 819 C C . MET A 1 108 ? -5.689 17.018 6.944 1.00 94.31 108 MET A C 1
ATOM 821 O O . MET A 1 108 ? -6.792 16.748 7.413 1.00 94.31 108 MET A O 1
ATOM 825 N N . GLY A 1 109 ? -5.188 18.256 6.941 1.00 94.19 109 GLY A N 1
ATOM 826 C CA . GLY A 1 109 ? -5.936 19.411 7.437 1.00 94.19 109 GLY A CA 1
ATOM 827 C C . GLY A 1 109 ? -7.219 19.616 6.635 1.00 94.19 109 GLY A C 1
ATOM 828 O O . GLY A 1 109 ? -8.304 19.647 7.209 1.00 94.19 109 GLY A O 1
ATOM 829 N N . GLU A 1 110 ? -7.109 19.630 5.305 1.00 95.25 110 GLU A N 1
ATOM 830 C CA . GLU A 1 110 ? -8.255 19.773 4.402 1.00 95.25 110 GLU A CA 1
ATOM 831 C C . GLU A 1 110 ? -9.261 18.618 4.538 1.00 95.25 110 GLU A C 1
ATOM 833 O O . GLU A 1 110 ? -10.472 18.837 4.477 1.00 95.25 110 GLU A O 1
ATOM 838 N N . ALA A 1 111 ? -8.794 17.380 4.736 1.00 94.81 111 ALA A N 1
ATOM 839 C CA . ALA A 1 111 ? -9.673 16.236 4.968 1.00 94.81 111 ALA A CA 1
ATOM 840 C C . ALA A 1 111 ? -10.482 16.406 6.260 1.00 94.81 111 ALA A C 1
ATOM 842 O O . ALA A 1 111 ? -11.702 16.240 6.235 1.00 94.81 111 ALA A O 1
ATOM 843 N N . VAL A 1 112 ? -9.833 16.789 7.363 1.00 94.88 112 VAL A N 1
ATOM 844 C CA . VAL A 1 112 ? -10.507 17.040 8.647 1.00 94.88 112 VAL A CA 1
ATOM 845 C C . VAL A 1 112 ? -11.505 18.190 8.527 1.00 94.88 112 VAL A C 1
ATOM 847 O O . VAL A 1 112 ? -12.646 18.045 8.963 1.00 94.88 112 VAL A O 1
ATOM 850 N N . GLU A 1 113 ? -11.131 19.301 7.889 1.00 95.44 113 GLU A N 1
ATOM 851 C CA . GLU A 1 113 ? -12.035 20.436 7.656 1.00 95.44 113 GLU A CA 1
ATOM 852 C C . GLU A 1 113 ? -13.286 20.019 6.872 1.00 95.44 113 GLU A C 1
ATOM 854 O O . GLU A 1 113 ? -14.408 20.344 7.267 1.00 95.44 113 GLU A O 1
ATOM 859 N N . ARG A 1 114 ? -13.118 19.241 5.796 1.00 95.44 114 ARG A N 1
ATOM 860 C CA . ARG A 1 114 ? -14.233 18.746 4.973 1.00 95.44 114 ARG A CA 1
ATOM 861 C C . ARG A 1 114 ? -15.125 17.761 5.722 1.00 95.44 114 ARG A C 1
ATOM 863 O O . ARG A 1 114 ? -16.342 17.802 5.541 1.00 95.44 114 ARG A O 1
ATOM 870 N N . ILE A 1 115 ? -14.544 16.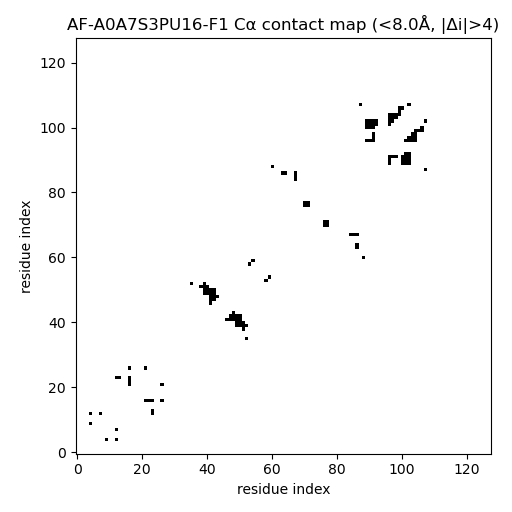892 6.549 1.00 94.50 115 ILE A N 1
ATOM 871 C CA . ILE A 1 115 ? -15.294 15.971 7.411 1.00 94.50 115 ILE A CA 1
ATOM 872 C C . ILE A 1 115 ? -16.143 16.776 8.401 1.00 94.50 115 ILE A C 1
ATOM 874 O O . ILE A 1 115 ? -17.355 16.584 8.457 1.00 94.50 115 ILE A O 1
ATOM 878 N N . CYS A 1 116 ? -15.544 17.731 9.117 1.00 93.88 116 CYS A N 1
ATOM 879 C CA . CYS A 1 116 ? -16.253 18.605 10.052 1.00 93.88 116 CYS A CA 1
ATOM 880 C C . CYS A 1 116 ? -17.381 19.392 9.368 1.00 93.88 116 CYS A C 1
ATOM 882 O O . CYS A 1 116 ? -18.494 19.441 9.890 1.00 93.88 116 CYS A O 1
ATOM 884 N N . ALA A 1 117 ? -17.125 19.960 8.186 1.00 94.50 117 ALA A N 1
ATOM 885 C CA . ALA A 1 117 ? -18.127 20.696 7.418 1.00 94.50 117 ALA A CA 1
ATOM 886 C C . ALA A 1 117 ? -19.323 19.816 7.011 1.00 94.50 117 ALA A C 1
ATOM 888 O O . ALA A 1 117 ? -20.463 20.278 7.035 1.00 94.50 117 ALA A O 1
ATOM 889 N N . ALA A 1 118 ? -19.098 18.536 6.691 1.00 93.12 118 ALA A N 1
ATOM 890 C CA . ALA A 1 118 ? -20.178 17.609 6.354 1.00 93.12 118 ALA A CA 1
ATOM 891 C C . ALA A 1 118 ? -21.151 17.385 7.528 1.00 93.12 118 ALA A C 1
ATOM 893 O O . ALA A 1 118 ? -22.363 17.310 7.312 1.00 93.12 118 ALA A O 1
ATOM 894 N N . PHE A 1 119 ? -20.646 17.352 8.767 1.00 88.06 119 PHE A N 1
ATOM 895 C CA . PHE A 1 119 ? -21.472 17.235 9.976 1.00 88.06 119 PHE A CA 1
ATOM 896 C C . PHE A 1 119 ? -22.215 18.527 10.351 1.00 88.06 119 PHE A C 1
ATOM 898 O O . PHE A 1 119 ? -23.179 18.470 11.109 1.00 88.06 119 PHE A O 1
ATOM 905 N N . GLN A 1 120 ? -21.802 19.682 9.823 1.00 84.44 120 GLN A N 1
ATOM 906 C CA . GLN A 1 120 ? -22.399 20.993 10.121 1.00 84.44 120 GLN A CA 1
ATOM 907 C C . GLN A 1 120 ? -23.547 21.384 9.172 1.00 84.44 120 GLN A C 1
ATOM 909 O O . GLN A 1 120 ? -24.088 22.482 9.280 1.00 84.44 120 GLN A O 1
ATOM 914 N N . SER A 1 121 ? -23.952 20.501 8.253 1.00 59.22 121 SER A N 1
ATOM 915 C CA . SER A 1 121 ? -24.858 20.812 7.133 1.00 59.22 121 SER A CA 1
ATOM 916 C C . SER A 1 121 ? -26.346 21.056 7.472 1.00 59.22 121 SER A C 1
ATOM 918 O O . SER A 1 121 ? -27.191 20.942 6.588 1.00 59.22 121 SER A O 1
ATOM 920 N N . ASP A 1 122 ? -26.663 21.491 8.698 1.00 56.22 122 ASP A N 1
ATOM 921 C CA . ASP A 1 122 ? -27.959 22.108 9.044 1.00 56.22 122 ASP A CA 1
ATOM 922 C C . ASP A 1 122 ? -27.873 23.633 9.278 1.00 56.22 122 ASP A C 1
ATOM 924 O O . ASP A 1 122 ? -28.899 24.287 9.467 1.00 56.22 122 ASP A O 1
ATOM 928 N N . GLU A 1 123 ? -26.686 24.245 9.188 1.00 52.66 123 GLU A N 1
ATOM 929 C CA . GLU A 1 123 ? -26.558 25.705 9.120 1.00 52.66 123 GLU A CA 1
ATOM 930 C C . GLU A 1 123 ? -25.874 26.132 7.817 1.00 52.66 123 GLU A C 1
ATOM 932 O O . GLU A 1 123 ? -24.752 25.749 7.493 1.00 52.66 123 GLU A O 1
ATOM 937 N N . THR A 1 124 ? -26.589 26.941 7.035 1.00 49.75 124 THR A N 1
ATOM 938 C CA . THR A 1 124 ? -26.098 27.608 5.830 1.00 49.75 124 THR A CA 1
ATOM 939 C C . THR A 1 124 ? -24.864 28.445 6.158 1.00 49.75 124 THR A C 1
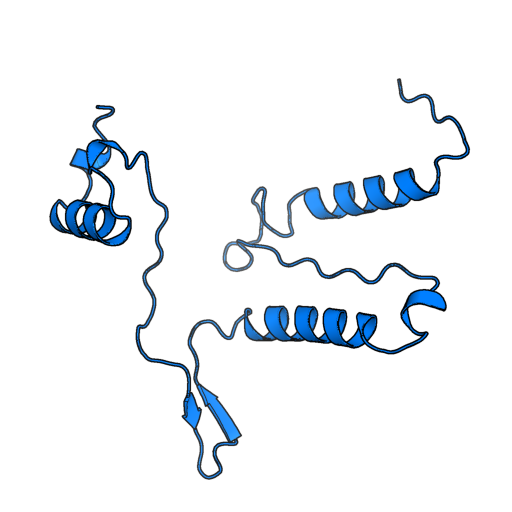ATOM 941 O O . THR A 1 124 ? -24.995 29.546 6.695 1.00 49.75 124 THR A O 1
ATOM 944 N N . VAL A 1 125 ? -23.676 27.958 5.809 1.00 51.38 125 VAL A N 1
ATOM 945 C CA . VAL A 1 125 ? -22.466 28.783 5.814 1.00 51.38 125 VAL A CA 1
ATOM 946 C C . VAL A 1 125 ? -22.219 29.266 4.391 1.00 51.38 125 VAL A C 1
ATOM 948 O O . VAL A 1 125 ? -21.776 28.523 3.519 1.00 51.38 125 VAL A O 1
ATOM 951 N N . ASP A 1 126 ? -22.579 30.527 4.168 1.00 46.62 126 ASP A N 1
ATOM 952 C CA . ASP A 1 126 ? -22.243 31.299 2.978 1.00 46.62 126 ASP A CA 1
ATOM 953 C C . ASP A 1 126 ? -20.744 31.626 3.036 1.00 46.62 126 ASP A C 1
ATOM 955 O O . ASP A 1 126 ? -20.298 32.396 3.889 1.00 46.62 126 ASP A O 1
ATOM 959 N N . VAL A 1 127 ? -19.951 30.981 2.182 1.00 46.31 127 VAL A N 1
ATOM 960 C CA . VAL A 1 127 ? -18.518 31.264 2.027 1.00 46.31 127 VAL A CA 1
ATOM 961 C C . VAL A 1 127 ? -18.316 32.020 0.720 1.00 46.31 127 VAL A C 1
ATOM 963 O O . VAL A 1 127 ? -18.199 31.432 -0.356 1.00 46.31 127 VAL A O 1
ATOM 966 N N . HIS A 1 128 ? -18.324 33.347 0.850 1.00 38.69 128 HIS A N 1
ATOM 967 C CA . HIS A 1 128 ? -17.661 34.273 -0.065 1.00 38.69 128 HIS A CA 1
ATOM 968 C C . HIS A 1 128 ? -16.146 34.255 0.142 1.00 38.69 128 HIS A C 1
ATOM 970 O O . HIS A 1 128 ? -15.713 34.166 1.314 1.00 38.69 128 HIS A O 1
#

Organism: NCBI:txid122233

Foldseek 3Di:
DPCPCVVPDPVVLVVVCVVVVHDSVPQPDDDDDDDDPDDWAQDDPVSPDIDDPCVVPVVVVVVLVVVVVVQVPDPPNVVPDPDDRDDQDAPCVVVPQPDCRGPPHCVVVVVVVVVVVVVVVVDDDDDD

Radius of gyration: 22.35 Å; Cα contacts (8 Å, |Δi|>4): 72; chains: 1; bounding box: 44×55×50 Å

Nearest PDB structures (foldseek):
  4dyo-assembly1_A  TM=9.844E-01  e=5.950E-05  Homo sapiens
  3var-assembly1_A  TM=9.520E-01  e=5.199E-05  Bos taurus

Solvent-accessible surface area (backbone atoms only — not comparable to full-atom values): 8427 Å² total; per-residue (Å²): 136,87,62,66,70,76,82,48,63,67,68,56,51,52,50,50,20,60,75,70,71,49,59,63,89,72,64,86,80,86,88,86,81,92,74,81,85,73,74,68,45,69,33,69,99,80,53,80,39,82,45,56,85,60,47,80,60,52,52,59,55,50,51,54,50,51,50,54,52,54,49,65,66,42,87,62,48,65,81,68,55,88,73,85,91,81,86,88,88,62,44,57,60,95,78,69,10,80,40,87,60,12,76,68,26,63,59,64,60,54,50,52,52,52,53,55,51,64,77,47,72,90,56,92,78,86,82,130

Mean predicted aligned error: 6.98 Å

Sequence (128 aa):
DDGWTEYQEPILIDMLASELNVEKKSIIDFEMNLFDVQKASLGGAYSEFVHSARLDNLASCFMAIEGLVDYTSEEGMLASDQDISLVALFDHEEIGSQSATGAGSPIMGEAVERICAAFQSDETVDVH

InterPro domains:
  IPR001948 Peptidase M18 [PF02127] (7-124)
  IPR001948 Peptidase M18 [PTHR28570] (6-124)